Protein AF-A0A7J2PU86-F1 (afdb_monomer_lite)

Sequence (59 aa):
MEELDDIANYISKDSPKYALILVKQIYEMISHLEEFPKFGRKVTEYNDPNLREILAFEK

Foldseek 3Di:
DVVLVVVLVVVVVVPNVVSVVLSVLVVVVVVCCVVVVPPFDAPPVDPDRNDGDDDSDDD

pLDDT: mean 91.45, std 9.21, range [49.47, 98.0]

Structure (mmCIF, N/CA/C/O backbone):
data_AF-A0A7J2PU86-F1
#
_entry.id   AF-A0A7J2PU86-F1
#
loop_
_atom_site.group_PDB
_atom_site.id
_atom_site.type_symbol
_atom_site.label_atom_id
_atom_site.label_alt_id
_atom_site.label_comp_id
_atom_site.label_asym_id
_atom_site.label_entity_id
_atom_site.label_seq_id
_atom_site.pdbx_PDB_ins_code
_atom_site.Cartn_x
_atom_site.Cartn_y
_atom_site.C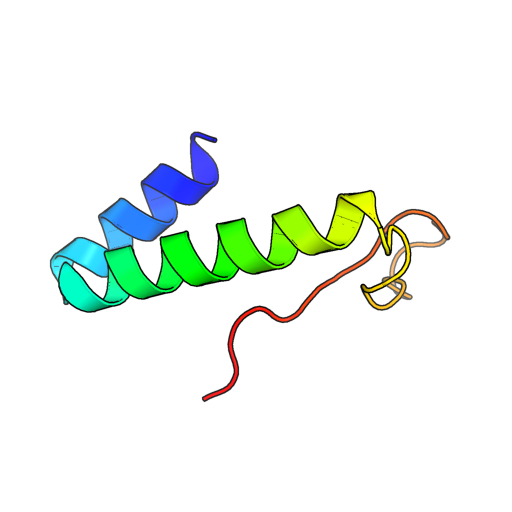artn_z
_atom_site.occupancy
_atom_site.B_iso_or_equiv
_atom_site.auth_seq_id
_atom_site.auth_comp_id
_atom_site.auth_asym_id
_atom_site.auth_atom_id
_atom_site.pdbx_PDB_model_num
ATOM 1 N N . MET A 1 1 ? -8.382 -6.501 -4.330 1.00 65.44 1 MET A N 1
ATOM 2 C CA . MET A 1 1 ? -9.338 -5.834 -3.421 1.00 65.44 1 MET A CA 1
ATOM 3 C C . MET A 1 1 ? -9.398 -6.595 -2.106 1.00 65.44 1 MET A C 1
ATOM 5 O O . MET A 1 1 ? -9.119 -5.979 -1.092 1.00 65.44 1 MET A O 1
ATOM 9 N N . GLU A 1 2 ? -9.563 -7.924 -2.155 1.00 84.69 2 GLU A N 1
ATOM 10 C CA . GLU A 1 2 ? -9.529 -8.820 -0.981 1.00 84.69 2 GLU A CA 1
ATOM 11 C C . GLU A 1 2 ? -8.321 -8.593 -0.047 1.00 84.69 2 GLU A C 1
ATOM 13 O O . GLU A 1 2 ? -8.507 -8.456 1.155 1.00 84.69 2 GLU A O 1
ATOM 18 N N . GLU A 1 3 ? -7.102 -8.419 -0.575 1.00 92.44 3 GLU A N 1
ATOM 19 C CA . GLU A 1 3 ? -5.919 -8.192 0.281 1.00 92.44 3 GLU A CA 1
ATOM 20 C C . GLU A 1 3 ? -5.966 -6.883 1.090 1.00 92.44 3 GLU A C 1
ATOM 22 O O . GLU A 1 3 ? -5.557 -6.851 2.250 1.00 92.44 3 GLU A O 1
ATOM 27 N N . LEU A 1 4 ? -6.466 -5.789 0.500 1.00 92.31 4 LEU A N 1
ATOM 28 C CA . LEU A 1 4 ? -6.578 -4.508 1.207 1.00 92.31 4 LEU A CA 1
ATOM 29 C C . LEU A 1 4 ? -7.641 -4.592 2.307 1.00 92.31 4 LEU A C 1
ATOM 31 O O . LEU A 1 4 ? -7.436 -4.058 3.399 1.00 92.31 4 LEU A O 1
ATOM 35 N N . ASP A 1 5 ? -8.741 -5.290 2.027 1.00 94.38 5 ASP A N 1
ATOM 36 C CA . ASP A 1 5 ? -9.805 -5.531 2.996 1.00 94.38 5 ASP A CA 1
ATOM 37 C C . ASP A 1 5 ? -9.294 -6.385 4.164 1.00 94.38 5 ASP A C 1
ATOM 39 O O . ASP A 1 5 ? -9.546 -6.050 5.320 1.00 94.38 5 ASP A O 1
ATOM 43 N N . ASP A 1 6 ? -8.498 -7.424 3.901 1.00 97.12 6 ASP A N 1
ATOM 44 C CA . ASP A 1 6 ? -7.887 -8.259 4.941 1.00 97.12 6 ASP A CA 1
ATOM 45 C C . ASP A 1 6 ? -6.923 -7.472 5.839 1.00 97.12 6 ASP A C 1
ATOM 47 O O . ASP A 1 6 ? -6.972 -7.594 7.068 1.00 97.12 6 ASP A O 1
ATOM 51 N N . ILE A 1 7 ? -6.085 -6.610 5.254 1.00 94.06 7 ILE A N 1
ATOM 52 C CA . ILE A 1 7 ? -5.181 -5.732 6.012 1.00 94.06 7 ILE A CA 1
ATOM 53 C C . ILE A 1 7 ? -5.988 -4.749 6.874 1.00 94.06 7 ILE A C 1
ATOM 55 O O . ILE A 1 7 ? -5.707 -4.588 8.067 1.00 94.06 7 ILE A O 1
ATOM 59 N N . ALA A 1 8 ? -7.013 -4.112 6.301 1.00 95.25 8 ALA A N 1
ATOM 60 C CA . ALA A 1 8 ? -7.879 -3.188 7.026 1.00 95.25 8 ALA A CA 1
ATOM 61 C C . ALA A 1 8 ? -8.626 -3.894 8.169 1.00 95.25 8 ALA A C 1
ATOM 63 O O . ALA A 1 8 ? -8.682 -3.375 9.286 1.00 95.25 8 ALA A O 1
ATOM 64 N N . ASN A 1 9 ? -9.133 -5.105 7.924 1.00 97.62 9 ASN A N 1
ATOM 65 C CA . ASN A 1 9 ? -9.792 -5.953 8.916 1.00 97.62 9 ASN A CA 1
ATOM 66 C C . ASN A 1 9 ? -8.844 -6.400 10.030 1.00 97.62 9 ASN A C 1
ATOM 68 O O . ASN A 1 9 ? -9.265 -6.563 11.173 1.00 97.62 9 ASN A O 1
ATOM 72 N N . TYR A 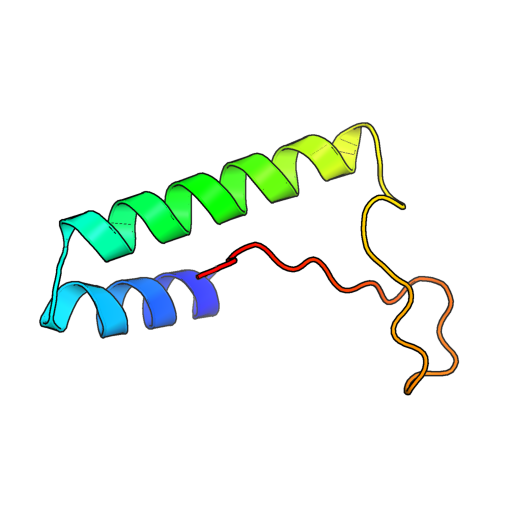1 10 ? -7.567 -6.619 9.726 1.00 97.12 10 TYR A N 1
ATOM 73 C CA . TYR A 1 10 ? -6.578 -6.944 10.744 1.00 97.12 10 TYR A CA 1
ATOM 74 C C . TYR A 1 10 ? -6.300 -5.743 11.655 1.00 97.12 10 TYR A C 1
ATOM 76 O O . TYR A 1 10 ? -6.361 -5.875 12.876 1.00 97.12 10 TYR A O 1
ATOM 84 N N . ILE A 1 11 ? -6.051 -4.567 11.073 1.00 95.94 11 ILE A N 1
ATOM 85 C CA . ILE A 1 11 ? -5.723 -3.343 11.822 1.00 95.94 11 ILE A CA 1
ATOM 86 C C . ILE A 1 11 ? -6.928 -2.820 12.608 1.00 95.94 11 ILE A C 1
ATOM 88 O O . ILE A 1 11 ? -6.767 -2.308 13.716 1.00 95.94 11 ILE A O 1
ATOM 92 N N . SER A 1 12 ? -8.146 -2.988 12.087 1.00 97.81 12 SER A N 1
ATOM 93 C CA . SER A 1 12 ? -9.369 -2.537 12.759 1.00 97.81 12 SER A CA 1
ATOM 94 C C . SER A 1 12 ? -9.616 -3.230 14.103 1.00 97.81 12 SER A C 1
ATOM 96 O O . SER A 1 12 ? -10.304 -2.657 14.946 1.00 97.81 12 SER A O 1
ATOM 98 N N . LYS A 1 13 ? -9.012 -4.408 14.334 1.00 98.00 13 LYS A N 1
ATOM 99 C CA . LYS A 1 13 ? -9.035 -5.108 15.631 1.00 98.00 13 LYS A CA 1
ATOM 100 C C . LYS A 1 13 ? -8.392 -4.287 16.748 1.00 98.00 13 LYS A C 1
ATOM 102 O O . LYS A 1 13 ? -8.818 -4.411 17.891 1.00 98.00 13 LYS A O 1
ATOM 107 N N . ASP A 1 14 ? -7.389 -3.474 16.417 1.00 97.81 14 ASP A N 1
ATOM 108 C CA . ASP A 1 14 ? -6.725 -2.558 17.351 1.00 97.81 14 ASP A CA 1
ATOM 109 C C . ASP A 1 14 ? -7.308 -1.142 17.244 1.00 97.81 14 ASP A C 1
ATOM 111 O O . ASP A 1 14 ? -7.659 -0.512 18.242 1.00 97.81 14 ASP A O 1
ATOM 115 N N . SER A 1 15 ? -7.486 -0.642 16.017 1.00 97.44 15 SER A N 1
ATOM 116 C CA . SER A 1 15 ? -8.041 0.688 15.787 1.00 97.44 15 SER A CA 1
ATOM 117 C C . SER A 1 15 ? -8.789 0.800 14.457 1.00 97.44 15 SER A C 1
ATOM 119 O O . SER A 1 15 ? -8.173 0.954 13.394 1.00 97.44 15 SER A O 1
ATOM 121 N N . PRO A 1 16 ? -10.134 0.851 14.491 1.00 97.44 16 PRO A N 1
ATOM 122 C CA . PRO A 1 16 ? -10.948 1.090 13.298 1.00 97.44 16 PRO A CA 1
ATOM 123 C C . PRO A 1 16 ? -10.614 2.417 12.605 1.00 97.44 16 PRO A C 1
ATOM 125 O O . PRO A 1 16 ? -10.659 2.520 11.380 1.00 97.44 16 PRO A O 1
ATOM 128 N N . LYS A 1 17 ? -10.233 3.438 13.385 1.00 97.06 17 LYS A N 1
ATOM 129 C CA . LYS A 1 17 ? -9.837 4.748 12.857 1.00 97.06 17 LYS A CA 1
ATOM 130 C C . LYS A 1 17 ? -8.560 4.650 12.020 1.00 97.06 17 LYS A C 1
ATOM 132 O O . LYS A 1 17 ? -8.518 5.225 10.936 1.00 97.06 17 LYS A O 1
ATOM 137 N N . TYR A 1 18 ? -7.536 3.943 12.504 1.00 94.44 18 TYR A N 1
ATOM 138 C CA . TYR A 1 18 ? -6.294 3.783 11.744 1.00 94.44 18 TYR A CA 1
ATOM 139 C C . TYR A 1 18 ? -6.490 2.918 10.499 1.00 94.44 18 TYR A C 1
ATOM 141 O O . TYR A 1 18 ? -5.955 3.273 9.454 1.00 94.44 18 TYR A O 1
ATOM 149 N N . ALA A 1 19 ? -7.318 1.869 10.566 1.00 96.12 19 ALA A N 1
ATOM 150 C CA . ALA A 1 19 ? -7.680 1.084 9.384 1.00 96.12 19 ALA A CA 1
ATOM 151 C C . ALA A 1 19 ? -8.294 1.965 8.278 1.00 96.12 19 ALA A C 1
ATOM 153 O O . ALA A 1 19 ? -7.881 1.887 7.123 1.00 96.12 19 ALA A O 1
ATOM 154 N N . LEU A 1 20 ? -9.215 2.868 8.635 1.00 95.75 20 LEU A N 1
ATOM 155 C CA . LEU A 1 20 ? -9.823 3.797 7.678 1.00 95.75 20 LEU A CA 1
ATOM 156 C C . LEU A 1 20 ? -8.808 4.783 7.075 1.00 95.75 20 LEU A C 1
ATOM 158 O O . LEU A 1 20 ? -8.840 5.035 5.871 1.00 95.75 20 LEU A O 1
ATOM 162 N N . ILE A 1 21 ? -7.920 5.352 7.900 1.00 94.62 21 ILE A N 1
ATOM 163 C CA . ILE A 1 21 ? -6.877 6.283 7.434 1.00 94.62 21 ILE A CA 1
ATOM 164 C C . ILE A 1 21 ? -5.959 5.584 6.428 1.00 94.62 21 ILE A C 1
ATOM 166 O O . ILE A 1 21 ? -5.718 6.131 5.353 1.00 94.62 21 ILE A O 1
ATOM 170 N N . LEU A 1 22 ? -5.524 4.363 6.747 1.00 93.00 22 LEU A N 1
ATOM 171 C CA . LEU A 1 22 ? -4.679 3.543 5.882 1.00 93.00 22 LEU A CA 1
ATOM 172 C C . LEU A 1 22 ? -5.321 3.322 4.509 1.00 93.00 22 LEU A C 1
ATOM 174 O O . LEU A 1 22 ? -4.697 3.578 3.480 1.00 93.00 22 LEU A O 1
ATOM 178 N N . VAL A 1 23 ? -6.580 2.877 4.494 1.00 94.75 23 VAL A N 1
ATOM 179 C CA . VAL A 1 23 ? -7.311 2.609 3.250 1.00 94.75 23 VAL A CA 1
ATOM 180 C C . VAL A 1 23 ? -7.416 3.883 2.416 1.00 94.75 23 VAL A C 1
ATOM 182 O O . VAL A 1 23 ? -7.130 3.862 1.220 1.00 94.75 23 VAL A O 1
ATOM 185 N N . LYS A 1 24 ? -7.752 5.014 3.046 1.00 94.50 24 LYS A N 1
ATOM 186 C CA . LYS A 1 24 ? -7.847 6.304 2.357 1.00 94.50 24 LYS A CA 1
ATOM 187 C C . LYS A 1 24 ? -6.517 6.716 1.716 1.00 94.50 24 LYS A C 1
ATOM 189 O O . LYS A 1 24 ? -6.519 7.117 0.558 1.00 94.50 24 LYS A O 1
ATOM 194 N N . GLN A 1 25 ? -5.406 6.592 2.441 1.00 92.88 25 GLN A N 1
ATOM 195 C CA . GLN A 1 25 ? -4.075 6.949 1.935 1.00 92.88 25 GLN A CA 1
ATOM 196 C C . GLN A 1 25 ? -3.655 6.078 0.747 1.00 92.88 25 GLN A C 1
ATOM 198 O O . GLN A 1 25 ? -3.094 6.590 -0.219 1.00 92.88 25 GLN A O 1
ATOM 203 N N . ILE A 1 26 ? -3.964 4.778 0.783 1.00 93.62 26 ILE A N 1
ATOM 204 C CA . ILE A 1 26 ? -3.695 3.875 -0.342 1.00 93.62 26 ILE A CA 1
ATOM 205 C C . ILE A 1 26 ? -4.503 4.289 -1.576 1.00 93.62 26 ILE A C 1
ATOM 207 O O . ILE A 1 26 ? -3.931 4.405 -2.657 1.00 93.62 26 ILE A O 1
ATOM 211 N N . TYR A 1 27 ? -5.805 4.556 -1.433 1.00 93.81 27 TYR A N 1
ATOM 212 C CA . TYR A 1 27 ? -6.633 5.003 -2.560 1.00 93.81 27 TYR A CA 1
ATOM 213 C C . TYR A 1 27 ? -6.167 6.340 -3.139 1.00 93.81 27 TYR A C 1
ATOM 215 O O . TYR A 1 27 ? -6.106 6.491 -4.358 1.00 93.81 27 TYR A O 1
ATOM 223 N N . GLU A 1 28 ? -5.803 7.292 -2.281 1.00 92.31 28 GLU A N 1
ATOM 224 C CA . GLU A 1 28 ? -5.243 8.576 -2.704 1.00 92.31 28 GLU A CA 1
ATOM 225 C C . GLU A 1 28 ? -3.946 8.372 -3.500 1.00 92.31 28 GLU A C 1
ATOM 227 O O . GLU A 1 28 ? -3.806 8.893 -4.605 1.00 92.31 28 GLU A O 1
ATOM 232 N N . MET A 1 29 ? -3.041 7.520 -3.013 1.00 91.75 29 MET A N 1
ATOM 233 C CA . MET A 1 29 ? -1.808 7.187 -3.723 1.00 91.75 29 MET A CA 1
ATOM 234 C C . MET A 1 29 ? -2.059 6.530 -5.088 1.00 91.75 29 MET A C 1
ATOM 236 O O . MET A 1 29 ? -1.405 6.880 -6.069 1.00 91.75 29 MET A O 1
ATOM 240 N N . ILE A 1 30 ? -3.010 5.594 -5.163 1.00 92.38 30 ILE A N 1
ATOM 241 C CA . ILE A 1 30 ? -3.382 4.925 -6.416 1.00 92.38 30 ILE A CA 1
ATOM 242 C C . ILE A 1 30 ? -3.950 5.934 -7.417 1.00 92.38 30 ILE A C 1
ATOM 244 O O . ILE A 1 30 ? -3.623 5.847 -8.597 1.00 92.38 30 ILE A O 1
ATOM 248 N N . SER A 1 31 ? -4.740 6.915 -6.969 1.00 94.38 31 SER A N 1
ATOM 249 C CA . SER A 1 31 ? -5.319 7.921 -7.869 1.00 94.38 31 SER A CA 1
ATOM 250 C C . SER A 1 31 ? -4.257 8.745 -8.609 1.00 94.38 31 SER A C 1
ATOM 252 O O . SER A 1 31 ? -4.407 9.020 -9.796 1.00 94.38 31 SER A O 1
ATOM 254 N N . HIS A 1 32 ? -3.115 9.034 -7.973 1.00 91.50 32 HIS A N 1
ATOM 255 C CA . HIS A 1 32 ? -2.001 9.724 -8.630 1.00 91.50 32 HIS A CA 1
ATOM 256 C C . HIS A 1 32 ? -1.335 8.902 -9.744 1.00 91.50 32 HIS A C 1
ATOM 258 O O . HIS A 1 32 ? -0.633 9.472 -10.581 1.00 91.50 32 HIS A O 1
ATOM 264 N N . LEU A 1 33 ? -1.531 7.580 -9.790 1.00 93.75 33 LEU A N 1
ATOM 265 C CA . LEU A 1 33 ? -0.935 6.733 -10.826 1.00 93.75 33 LEU A CA 1
ATOM 266 C C . LEU A 1 33 ? -1.552 6.942 -12.208 1.00 93.75 33 LEU A C 1
ATOM 268 O O . LEU A 1 33 ? -0.889 6.627 -13.197 1.00 93.75 33 LEU A O 1
ATOM 272 N N . GLU A 1 34 ? -2.771 7.485 -12.288 1.00 94.56 34 GLU A N 1
ATOM 273 C CA . GLU A 1 34 ? -3.396 7.840 -13.567 1.00 94.56 34 GLU A CA 1
ATOM 274 C C . GLU A 1 34 ? -2.588 8.924 -14.293 1.00 94.56 34 GLU A C 1
ATOM 276 O O . GLU A 1 34 ? -2.323 8.816 -15.491 1.00 94.56 34 GLU A O 1
ATOM 281 N N . GLU A 1 35 ? -2.128 9.936 -13.554 1.00 96.69 35 GLU A N 1
ATOM 282 C CA . GLU A 1 35 ? -1.335 11.047 -14.089 1.00 96.69 35 GLU A CA 1
ATOM 283 C C . GLU A 1 35 ? 0.174 10.748 -14.076 1.00 96.69 35 GLU A C 1
ATOM 285 O O . GLU A 1 35 ? 0.913 11.142 -14.983 1.00 96.69 35 GLU A O 1
ATOM 290 N N . PHE A 1 36 ? 0.645 10.008 -13.067 1.00 95.06 36 PHE A N 1
ATOM 291 C CA . PHE A 1 36 ? 2.059 9.728 -12.826 1.00 95.06 36 PHE A CA 1
ATOM 292 C C . PHE A 1 36 ? 2.328 8.217 -12.711 1.00 95.06 36 PHE A C 1
ATOM 294 O O . PHE A 1 36 ? 2.754 7.733 -11.659 1.00 95.06 36 PHE A O 1
ATOM 301 N N . PRO A 1 37 ? 2.216 7.441 -13.806 1.00 93.38 37 PRO A N 1
ATOM 302 C CA . PRO A 1 37 ? 2.362 5.977 -13.778 1.00 93.38 37 PRO A CA 1
ATOM 303 C C . PRO A 1 37 ? 3.760 5.491 -13.351 1.00 93.38 37 PRO A C 1
ATOM 305 O O . PRO A 1 37 ? 3.986 4.305 -13.120 1.00 93.38 37 PRO A O 1
ATOM 308 N N . LYS A 1 38 ? 4.738 6.402 -13.262 1.00 94.50 38 LYS A N 1
ATOM 309 C CA . LYS A 1 38 ? 6.120 6.128 -12.844 1.00 94.50 38 LYS A CA 1
ATOM 310 C C . LYS A 1 38 ? 6.462 6.693 -11.459 1.00 94.50 38 LYS A C 1
ATOM 312 O O . LYS A 1 38 ? 7.647 6.750 -11.143 1.00 94.50 38 LYS A O 1
ATOM 317 N N . PHE A 1 39 ? 5.466 7.095 -10.662 1.00 91.62 39 PHE A N 1
ATOM 318 C CA . PHE A 1 39 ? 5.655 7.691 -9.332 1.00 91.62 39 PHE A CA 1
ATOM 319 C C . PHE A 1 39 ? 6.437 6.779 -8.371 1.00 91.62 39 PHE A C 1
ATOM 321 O O . PHE A 1 39 ? 7.296 7.245 -7.627 1.00 91.62 39 PHE A O 1
ATOM 328 N N . GLY A 1 40 ? 6.202 5.466 -8.436 1.00 92.44 40 GLY A N 1
ATOM 329 C CA . GLY A 1 40 ? 6.930 4.488 -7.630 1.00 92.44 40 GLY A CA 1
ATOM 330 C C . GLY A 1 40 ? 8.379 4.259 -8.061 1.00 92.44 40 GLY A C 1
ATOM 331 O O . GLY A 1 40 ? 8.750 4.430 -9.230 1.00 92.44 40 GLY A O 1
ATOM 332 N N . ARG A 1 41 ? 9.203 3.807 -7.114 1.00 93.56 41 ARG A N 1
ATOM 333 C CA . ARG A 1 41 ? 10.592 3.396 -7.361 1.00 93.56 41 ARG A CA 1
ATOM 334 C C . ARG A 1 41 ? 10.592 2.064 -8.101 1.00 93.56 41 ARG A C 1
ATOM 336 O O . ARG A 1 41 ? 9.720 1.238 -7.871 1.00 93.56 41 ARG A O 1
ATOM 343 N N . LYS A 1 42 ? 11.549 1.846 -9.004 1.00 95.06 42 LYS A N 1
ATOM 344 C CA . LYS A 1 42 ? 11.722 0.524 -9.628 1.00 95.06 42 LYS A CA 1
ATOM 345 C C . LYS A 1 42 ? 12.202 -0.466 -8.572 1.00 95.06 42 LYS A C 1
ATOM 347 O O . LYS A 1 42 ? 13.124 -0.128 -7.832 1.00 95.06 42 LYS A O 1
ATOM 352 N N . VAL A 1 43 ? 11.629 -1.664 -8.562 1.00 95.38 43 VAL A N 1
ATOM 353 C CA . VAL A 1 43 ? 12.062 -2.727 -7.648 1.00 95.38 43 VAL A CA 1
ATOM 354 C C . VAL A 1 43 ? 13.296 -3.400 -8.241 1.00 95.38 43 VAL A C 1
ATOM 356 O O . VAL A 1 43 ? 13.189 -4.169 -9.187 1.00 95.38 43 VAL A O 1
ATOM 359 N N . THR A 1 44 ? 14.481 -3.054 -7.739 1.00 91.25 44 THR A N 1
ATOM 360 C CA . THR A 1 44 ? 15.779 -3.448 -8.323 1.00 91.25 44 THR A CA 1
ATOM 361 C C . THR A 1 44 ? 16.070 -4.944 -8.262 1.00 91.25 44 THR A C 1
ATOM 363 O O . THR A 1 44 ? 16.834 -5.467 -9.070 1.00 91.25 44 THR A O 1
ATOM 366 N N . GLU A 1 45 ? 15.448 -5.623 -7.309 1.00 95.44 45 GLU A N 1
ATOM 367 C CA . GLU A 1 45 ? 15.507 -7.057 -7.065 1.00 95.44 45 GLU A CA 1
ATOM 368 C C . GLU A 1 45 ? 14.861 -7.843 -8.209 1.00 95.44 45 GLU A C 1
ATOM 370 O O . GLU A 1 45 ? 15.206 -9.000 -8.444 1.00 95.44 45 GLU A O 1
ATOM 375 N N . TYR A 1 46 ? 13.961 -7.197 -8.954 1.00 91.56 46 TYR A N 1
ATOM 376 C CA . TYR A 1 46 ? 13.341 -7.744 -10.145 1.00 91.56 46 TYR A CA 1
ATOM 377 C C . TYR A 1 46 ? 13.891 -7.013 -11.371 1.00 91.56 46 TYR A C 1
ATOM 379 O O . TYR A 1 46 ? 13.913 -5.787 -11.442 1.00 91.56 46 TYR A O 1
ATOM 387 N N . ASN A 1 47 ? 14.306 -7.756 -12.396 1.00 88.44 47 ASN A N 1
ATOM 388 C CA . ASN A 1 47 ? 14.769 -7.172 -13.659 1.00 88.44 47 ASN A CA 1
ATOM 389 C C . ASN A 1 47 ? 13.593 -6.697 -14.545 1.00 88.44 47 ASN A C 1
ATOM 391 O O . ASN A 1 47 ? 13.602 -6.889 -15.760 1.00 88.44 47 ASN A O 1
ATOM 395 N N . ASP A 1 48 ? 12.555 -6.121 -13.931 1.00 94.50 48 ASP A N 1
ATOM 396 C CA . ASP A 1 48 ? 11.348 -5.632 -14.593 1.00 94.50 48 ASP A CA 1
ATOM 397 C C . ASP A 1 48 ? 11.220 -4.107 -14.406 1.00 94.50 48 ASP A C 1
ATOM 399 O O . ASP A 1 48 ? 10.945 -3.628 -13.304 1.00 94.50 48 ASP A O 1
ATOM 403 N N . PRO A 1 49 ? 11.391 -3.303 -15.473 1.00 88.44 49 PRO A N 1
ATOM 404 C CA . PRO A 1 49 ? 11.290 -1.848 -15.389 1.00 88.44 49 PRO A CA 1
ATOM 405 C C . PRO A 1 49 ? 9.864 -1.324 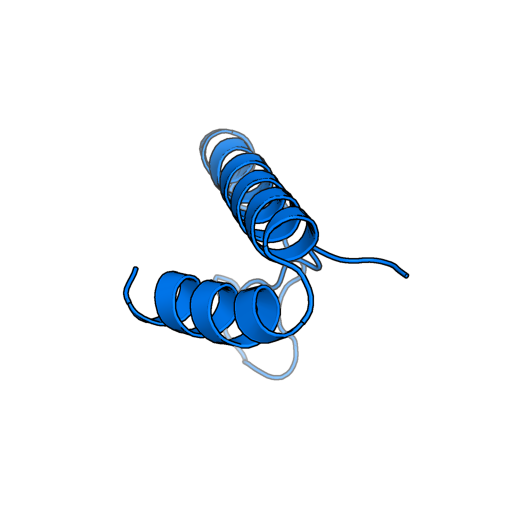-15.140 1.00 88.44 49 PRO A C 1
ATOM 407 O O . PRO A 1 49 ? 9.715 -0.119 -14.881 1.00 88.44 49 PRO A O 1
ATOM 410 N N . ASN A 1 50 ? 8.847 -2.183 -15.258 1.00 93.00 50 ASN A N 1
ATOM 411 C CA . ASN A 1 50 ? 7.442 -1.864 -15.025 1.00 93.00 50 ASN A CA 1
ATOM 412 C C . ASN A 1 50 ? 6.991 -2.204 -13.601 1.00 93.00 50 ASN A C 1
ATOM 414 O O . ASN A 1 50 ? 5.993 -1.647 -13.148 1.00 93.00 50 ASN A O 1
ATOM 418 N N . LEU A 1 51 ? 7.738 -3.044 -12.877 1.00 95.25 51 LEU A N 1
ATOM 419 C CA . LEU A 1 51 ? 7.468 -3.309 -11.471 1.00 95.25 51 LEU A CA 1
ATOM 420 C C . LEU A 1 51 ? 7.966 -2.143 -10.613 1.00 95.25 51 LEU A C 1
ATOM 422 O O . LEU A 1 51 ? 9.148 -1.774 -10.636 1.00 95.25 51 LEU A O 1
ATOM 426 N N . ARG A 1 52 ? 7.044 -1.541 -9.859 1.00 94.00 52 ARG A N 1
ATOM 427 C CA . ARG A 1 52 ? 7.320 -0.368 -9.032 1.00 94.00 52 ARG A CA 1
ATOM 428 C C . ARG A 1 52 ? 6.728 -0.506 -7.642 1.00 94.00 52 ARG A C 1
ATOM 430 O O . ARG A 1 52 ? 5.625 -1.015 -7.488 1.00 94.00 52 ARG A O 1
ATOM 437 N N . GLU A 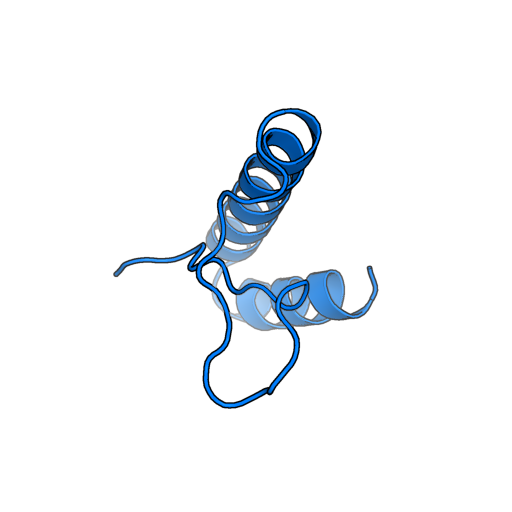1 53 ? 7.449 0.011 -6.659 1.00 93.94 53 GLU A N 1
A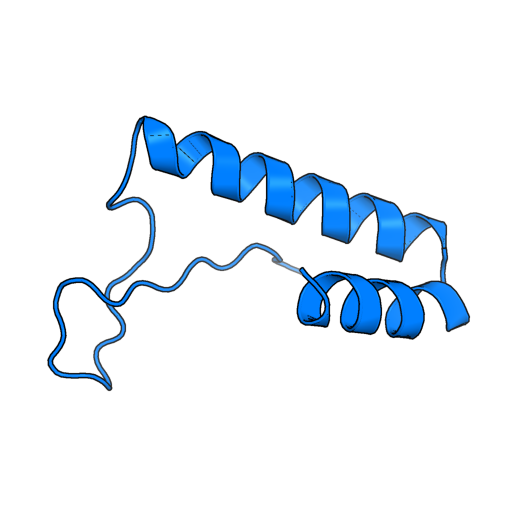TOM 438 C CA . GLU A 1 53 ? 7.017 0.097 -5.268 1.00 93.94 53 GLU A CA 1
ATOM 439 C C . GLU A 1 53 ? 6.722 1.545 -4.872 1.00 93.94 53 GLU A C 1
ATOM 441 O O . GLU A 1 53 ? 7.380 2.491 -5.323 1.00 93.94 53 GLU A O 1
ATOM 446 N N . ILE A 1 54 ? 5.721 1.715 -4.013 1.00 92.81 54 ILE A N 1
ATOM 447 C CA . ILE A 1 54 ? 5.371 2.996 -3.410 1.00 92.81 54 ILE A CA 1
ATOM 448 C C . ILE A 1 54 ? 5.213 2.781 -1.914 1.00 92.81 54 ILE A C 1
ATOM 450 O O . ILE A 1 54 ? 4.455 1.917 -1.476 1.00 92.81 54 ILE A O 1
ATOM 454 N N . LEU A 1 55 ? 5.919 3.589 -1.131 1.00 89.12 55 LEU A N 1
ATOM 455 C CA . LEU A 1 55 ? 5.793 3.596 0.317 1.00 89.12 55 LEU A CA 1
ATOM 456 C C . LEU A 1 55 ? 4.630 4.521 0.687 1.00 89.12 55 LEU A C 1
ATOM 458 O O . LEU A 1 55 ? 4.733 5.737 0.560 1.00 89.12 55 LEU A O 1
ATOM 462 N N . ALA A 1 56 ? 3.504 3.933 1.090 1.00 77.94 56 ALA A N 1
ATOM 463 C CA . ALA A 1 56 ? 2.302 4.674 1.488 1.00 77.94 56 ALA A CA 1
ATOM 464 C C . ALA A 1 56 ? 2.309 5.101 2.971 1.00 77.94 56 ALA A C 1
ATOM 466 O O . ALA A 1 56 ? 1.459 5.884 3.385 1.00 77.94 56 ALA A O 1
ATOM 467 N N . PHE A 1 57 ? 3.269 4.603 3.761 1.00 70.50 57 PHE A N 1
ATOM 468 C CA . PHE A 1 57 ? 3.401 4.873 5.193 1.00 70.50 57 PHE A CA 1
ATOM 469 C C . PHE A 1 57 ? 4.825 5.290 5.525 1.00 70.50 57 PHE A C 1
ATOM 471 O O . PHE A 1 57 ? 5.764 4.535 5.281 1.00 70.50 57 PHE A O 1
ATOM 478 N N . GLU A 1 58 ? 4.960 6.447 6.162 1.00 56.34 58 GLU A N 1
ATOM 479 C CA . GLU A 1 58 ? 6.108 6.759 7.005 1.00 56.34 58 GLU A CA 1
ATOM 480 C C . GLU A 1 58 ? 5.628 6.972 8.441 1.00 56.34 58 GLU A C 1
ATOM 482 O O . GLU A 1 58 ? 4.465 7.300 8.689 1.00 56.34 58 GLU 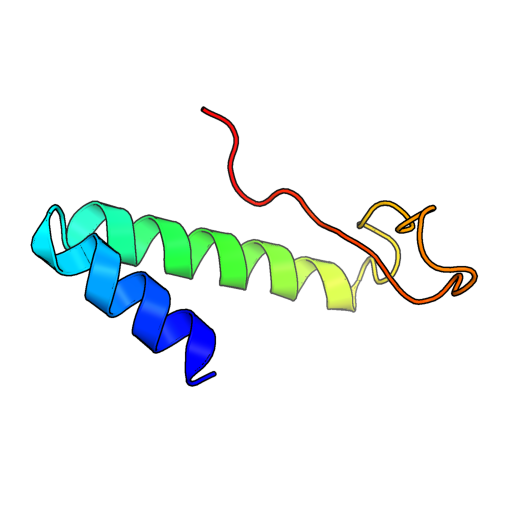A O 1
ATOM 487 N N . LYS A 1 59 ? 6.524 6.656 9.371 1.00 49.47 59 LYS A N 1
ATOM 488 C CA . LYS A 1 59 ? 6.277 6.571 10.808 1.00 49.47 59 LYS A CA 1
ATOM 489 C C . LYS A 1 59 ? 6.302 7.941 11.476 1.00 49.47 59 LYS A C 1
ATOM 491 O O . LYS A 1 59 ? 7.134 8.770 11.052 1.00 49.47 59 LYS A O 1
#

Secondary structure (DSSP, 8-state):
-HHHHHHHHHHHTT-HHHHHHHHHHHHHHHHTTTT-TT-SEE-TTSS-TT-EE------

Radius of gyration: 13.52 Å; chains: 1; bounding box: 27×20×33 Å